Protein AF-A0A4R1HHN4-F1 (afdb_monomer)

Structure (mmCIF, N/CA/C/O backbone):
data_AF-A0A4R1HHN4-F1
#
_entry.id   AF-A0A4R1HHN4-F1
#
loop_
_atom_site.group_PDB
_atom_site.id
_atom_site.type_symbol
_atom_site.label_atom_id
_atom_site.label_alt_id
_atom_site.label_comp_id
_atom_site.label_asym_id
_atom_site.label_entity_id
_atom_site.label_seq_id
_atom_site.pdbx_PDB_ins_code
_atom_site.Cartn_x
_atom_site.Cartn_y
_atom_site.Cartn_z
_atom_site.occupancy
_atom_site.B_iso_or_equiv
_atom_site.auth_seq_id
_atom_site.auth_comp_id
_atom_site.auth_asym_id
_atom_site.auth_atom_id
_atom_site.pdbx_PDB_model_num
ATOM 1 N N . MET A 1 1 ? 20.325 -3.516 3.387 1.00 55.19 1 MET A N 1
ATOM 2 C CA . MET A 1 1 ? 19.584 -2.268 3.687 1.00 55.19 1 MET A CA 1
ATOM 3 C C . MET A 1 1 ? 19.123 -1.577 2.407 1.00 55.19 1 MET A C 1
ATOM 5 O O . MET A 1 1 ? 17.937 -1.675 2.139 1.00 55.19 1 MET A O 1
ATOM 9 N N . ASN A 1 2 ? 20.006 -0.998 1.577 1.00 77.81 2 ASN A N 1
ATOM 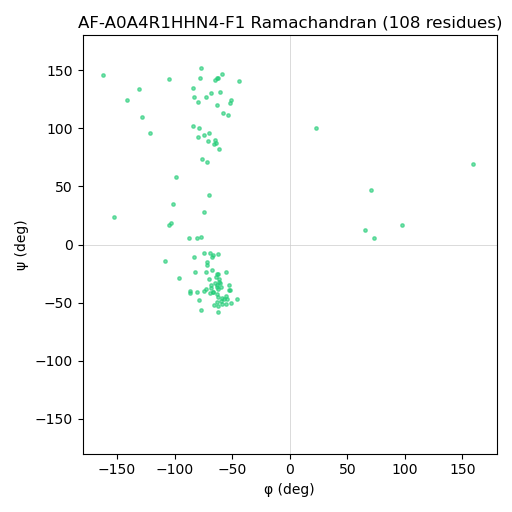10 C CA . ASN A 1 2 ? 19.626 -0.267 0.347 1.00 77.81 2 ASN A CA 1
ATOM 11 C C . ASN A 1 2 ? 18.578 -0.982 -0.550 1.00 77.81 2 ASN A C 1
ATOM 13 O O . ASN A 1 2 ? 17.570 -0.376 -0.889 1.00 77.81 2 ASN A O 1
ATOM 17 N N . GLY A 1 3 ? 18.730 -2.282 -0.842 1.00 87.81 3 GLY A N 1
ATOM 18 C CA . GLY A 1 3 ? 17.740 -3.021 -1.648 1.00 87.81 3 GLY A CA 1
ATOM 19 C C . GLY A 1 3 ? 16.326 -3.103 -1.045 1.00 87.81 3 GLY A C 1
ATOM 20 O O . GLY A 1 3 ? 15.351 -3.121 -1.787 1.00 87.81 3 GLY A O 1
ATOM 21 N N . CYS A 1 4 ? 16.195 -3.095 0.286 1.00 95.19 4 CYS A N 1
ATOM 22 C CA . CYS A 1 4 ? 14.892 -3.059 0.962 1.00 95.19 4 CYS A CA 1
ATOM 23 C C . CYS A 1 4 ? 14.237 -1.681 0.838 1.00 95.19 4 CYS A C 1
ATOM 25 O O . CYS A 1 4 ? 13.031 -1.595 0.643 1.00 95.19 4 CYS A O 1
ATOM 27 N N . GLN A 1 5 ? 15.033 -0.611 0.926 1.00 94.69 5 GLN A N 1
ATOM 28 C CA . GLN A 1 5 ? 14.569 0.754 0.687 1.00 94.69 5 GLN A CA 1
ATOM 29 C C . GLN A 1 5 ? 14.078 0.904 -0.759 1.00 94.69 5 GLN A C 1
ATOM 31 O O . GLN A 1 5 ? 12.914 1.236 -0.956 1.00 94.69 5 GLN A O 1
ATOM 36 N N . ARG A 1 6 ? 14.899 0.525 -1.750 1.00 92.75 6 ARG A N 1
ATOM 37 C CA . ARG A 1 6 ? 14.524 0.607 -3.170 1.00 92.75 6 ARG A CA 1
ATOM 38 C C . ARG A 1 6 ? 13.277 -0.214 -3.513 1.00 92.75 6 ARG A C 1
ATOM 40 O O . ARG A 1 6 ? 12.449 0.229 -4.299 1.00 92.75 6 ARG A O 1
ATOM 47 N N . CYS A 1 7 ? 13.103 -1.385 -2.896 1.00 94.88 7 CYS A N 1
ATOM 48 C CA . CYS A 1 7 ? 11.875 -2.169 -3.046 1.00 94.88 7 CYS A CA 1
ATOM 49 C C . CYS A 1 7 ? 10.638 -1.438 -2.493 1.00 94.88 7 CYS A C 1
ATOM 51 O O . CYS A 1 7 ? 9.562 -1.565 -3.066 1.00 94.88 7 CYS A O 1
ATOM 53 N N . ARG A 1 8 ? 10.763 -0.689 -1.389 1.00 95.31 8 ARG A N 1
ATOM 54 C CA . ARG A 1 8 ? 9.650 0.078 -0.801 1.00 95.31 8 ARG A CA 1
ATOM 55 C C . ARG A 1 8 ? 9.317 1.324 -1.619 1.00 95.31 8 ARG A C 1
ATOM 57 O O . ARG A 1 8 ? 8.142 1.598 -1.824 1.00 95.31 8 ARG A O 1
ATOM 64 N N . GLU A 1 9 ? 10.337 2.018 -2.118 1.00 94.31 9 GLU A N 1
ATOM 65 C CA . GLU A 1 9 ? 10.203 3.167 -3.025 1.00 94.31 9 GLU A CA 1
ATOM 66 C C . GLU A 1 9 ? 9.454 2.759 -4.307 1.00 94.31 9 GLU A C 1
ATOM 68 O O . GLU A 1 9 ? 8.416 3.336 -4.623 1.00 94.31 9 GLU A O 1
ATOM 73 N N . ALA A 1 10 ? 9.892 1.683 -4.971 1.00 94.88 10 ALA A N 1
ATOM 74 C CA . ALA A 1 10 ? 9.232 1.151 -6.166 1.00 94.88 10 ALA A CA 1
ATOM 75 C C . ALA A 1 10 ? 7.809 0.610 -5.907 1.00 94.88 10 ALA A C 1
ATOM 77 O O . ALA A 1 10 ? 6.941 0.720 -6.771 1.00 94.88 10 ALA A O 1
ATOM 78 N N . VAL A 1 11 ? 7.540 0.049 -4.720 1.00 95.19 11 VAL A N 1
ATOM 79 C CA . VAL A 1 11 ? 6.179 -0.357 -4.324 1.00 95.19 11 VAL A CA 1
ATOM 80 C C . VAL A 1 11 ? 5.262 0.852 -4.109 1.00 95.19 11 VAL A C 1
ATOM 82 O O . VAL A 1 11 ? 4.089 0.744 -4.448 1.00 95.19 11 VAL A O 1
ATOM 85 N N . SER A 1 12 ? 5.764 1.989 -3.604 1.00 94.69 12 SER A N 1
ATOM 86 C CA . SER A 1 12 ? 4.969 3.229 -3.530 1.00 94.69 12 SER A CA 1
ATOM 87 C C . SER A 1 12 ? 4.651 3.750 -4.927 1.00 94.69 12 SER A C 1
ATOM 89 O O . SER A 1 12 ? 3.481 3.877 -5.265 1.00 94.69 12 SER A O 1
ATOM 91 N N . ALA A 1 13 ? 5.668 3.914 -5.783 1.00 94.19 13 ALA A N 1
ATOM 92 C CA . ALA A 1 13 ? 5.482 4.387 -7.157 1.00 94.19 13 ALA A CA 1
ATOM 93 C C . ALA A 1 13 ? 4.432 3.558 -7.929 1.00 94.19 13 ALA A C 1
ATOM 95 O O . ALA A 1 13 ? 3.597 4.118 -8.632 1.00 94.19 13 ALA A O 1
ATOM 96 N N . GLY A 1 14 ? 4.395 2.232 -7.740 1.00 93.38 14 GLY A N 1
ATOM 97 C CA . GLY A 1 14 ? 3.371 1.355 -8.330 1.00 93.38 14 GLY A CA 1
ATOM 98 C C . GLY A 1 14 ? 1.956 1.462 -7.739 1.00 93.38 14 GLY A C 1
ATOM 99 O O . GLY A 1 14 ? 1.011 0.974 -8.357 1.00 93.38 14 GLY A O 1
ATOM 100 N N . LEU A 1 15 ? 1.779 2.086 -6.572 1.00 93.50 15 LEU A N 1
ATOM 101 C CA . LEU A 1 15 ? 0.468 2.477 -6.037 1.00 93.50 15 LEU A CA 1
ATOM 102 C C . LEU A 1 15 ? 0.056 3.858 -6.557 1.00 93.50 15 LEU A C 1
ATOM 104 O O . LEU A 1 15 ? -1.105 4.048 -6.928 1.00 93.50 15 LEU A O 1
ATOM 108 N N . ASP A 1 16 ? 1.007 4.786 -6.629 1.00 91.38 16 ASP A N 1
ATOM 109 C CA . ASP A 1 16 ? 0.808 6.157 -7.101 1.00 91.38 16 ASP A CA 1
ATOM 110 C C . ASP A 1 16 ? 0.602 6.232 -8.636 1.00 91.38 16 ASP A C 1
ATOM 112 O O . ASP A 1 16 ? -0.073 7.132 -9.133 1.00 91.38 16 ASP A O 1
ATOM 116 N N . GLY A 1 17 ? 1.081 5.227 -9.383 1.00 91.94 17 GLY A N 1
ATOM 117 C CA . GLY A 1 17 ? 0.961 5.114 -10.847 1.00 91.94 17 GLY A CA 1
ATOM 118 C C . GLY A 1 17 ? 2.197 5.588 -11.622 1.00 91.94 17 GLY A C 1
ATOM 119 O O . GLY A 1 17 ? 2.114 5.834 -12.824 1.00 91.94 17 GLY A O 1
ATOM 120 N N . GLU A 1 18 ? 3.334 5.716 -10.939 1.00 93.00 18 GLU A N 1
ATOM 121 C CA . GLU A 1 18 ? 4.601 6.273 -11.427 1.00 93.00 18 GLU A CA 1
ATOM 122 C C . GLU A 1 18 ? 5.653 5.188 -11.763 1.00 93.00 18 GLU A C 1
ATOM 124 O O . GLU A 1 18 ? 6.851 5.469 -11.801 1.00 93.00 18 GLU A O 1
ATOM 129 N N . ASP A 1 19 ? 5.255 3.924 -11.956 1.00 87.62 19 ASP A N 1
ATOM 130 C CA . ASP A 1 19 ? 6.200 2.802 -12.000 1.00 87.62 19 ASP A CA 1
ATOM 131 C C . ASP A 1 19 ? 6.888 2.565 -13.359 1.00 87.62 19 ASP A C 1
ATOM 133 O O . ASP A 1 19 ? 6.252 2.355 -14.394 1.00 87.62 19 ASP A O 1
ATOM 137 N N . GLU A 1 20 ? 8.226 2.499 -13.354 1.00 84.06 20 GLU A N 1
ATOM 138 C CA . GLU A 1 20 ? 8.984 2.067 -14.530 1.00 84.06 20 GLU A CA 1
ATOM 139 C C . GLU A 1 20 ? 8.952 0.532 -14.703 1.00 84.06 20 GLU A C 1
ATOM 141 O O . GLU A 1 20 ? 9.138 -0.216 -13.734 1.00 84.06 20 GLU A O 1
ATOM 146 N N . PRO A 1 21 ? 8.890 0.010 -15.949 1.00 79.25 21 PRO A N 1
ATOM 147 C CA . PRO A 1 21 ? 8.982 -1.430 -16.223 1.00 79.25 21 PRO A CA 1
ATOM 148 C C . PRO A 1 21 ? 10.245 -2.109 -15.666 1.00 79.25 21 PRO A C 1
ATOM 150 O O . PRO A 1 21 ? 10.253 -3.321 -15.445 1.00 79.25 21 PRO A O 1
ATOM 153 N N . ARG A 1 22 ? 11.319 -1.339 -15.437 1.00 77.81 22 ARG A N 1
ATOM 154 C CA . ARG A 1 22 ? 12.569 -1.807 -14.823 1.00 77.81 22 ARG A CA 1
ATOM 155 C C . ARG A 1 22 ? 12.398 -2.163 -13.347 1.00 77.81 22 ARG A C 1
ATOM 157 O O . ARG A 1 22 ? 13.025 -3.122 -12.897 1.00 77.81 22 ARG A O 1
ATOM 164 N N . ASP A 1 23 ? 11.596 -1.411 -12.598 1.00 83.00 23 ASP A N 1
ATOM 165 C CA . ASP A 1 23 ? 11.515 -1.570 -11.147 1.00 83.00 23 ASP A CA 1
ATOM 166 C C . ASP A 1 23 ? 10.580 -2.715 -10.730 1.00 83.00 23 ASP A C 1
ATOM 168 O O . ASP A 1 23 ? 10.841 -3.339 -9.703 1.00 83.00 23 ASP A O 1
ATOM 172 N N . ARG A 1 24 ? 9.603 -3.113 -11.564 1.00 80.06 24 ARG A N 1
ATOM 173 C CA . ARG A 1 24 ? 8.794 -4.340 -11.361 1.00 80.06 24 ARG A CA 1
ATOM 174 C C . ARG A 1 24 ? 9.675 -5.571 -11.111 1.00 80.06 24 ARG A C 1
ATOM 176 O O . ARG A 1 24 ? 9.552 -6.233 -10.085 1.00 80.06 24 ARG A O 1
ATOM 183 N N . LEU A 1 25 ? 10.664 -5.792 -11.982 1.00 81.50 25 LEU A N 1
ATOM 184 C CA . LEU A 1 25 ? 11.631 -6.895 -11.865 1.00 81.50 25 LEU A CA 1
ATOM 185 C C . LEU A 1 25 ? 12.508 -6.811 -10.602 1.00 81.50 25 LEU A C 1
ATOM 187 O O . LEU A 1 25 ? 13.014 -7.833 -10.140 1.00 81.50 25 LEU A O 1
ATOM 191 N N . ILE A 1 26 ? 12.712 -5.611 -10.049 1.00 81.94 26 ILE A N 1
ATOM 192 C CA . ILE A 1 26 ? 13.460 -5.400 -8.801 1.00 81.94 26 ILE A CA 1
ATOM 193 C C . ILE A 1 26 ? 12.565 -5.698 -7.594 1.00 81.94 26 ILE A C 1
ATOM 195 O O . ILE A 1 26 ? 13.023 -6.335 -6.644 1.00 81.94 26 ILE A O 1
ATOM 199 N N . VAL A 1 27 ? 11.298 -5.277 -7.646 1.00 90.88 27 VAL A N 1
ATOM 200 C CA . VAL A 1 27 ? 10.284 -5.548 -6.622 1.00 90.88 27 VAL A CA 1
ATOM 201 C C . VAL A 1 27 ? 10.033 -7.048 -6.510 1.00 90.88 27 VAL A C 1
ATOM 203 O O . VAL A 1 27 ? 10.283 -7.598 -5.441 1.00 90.88 27 VAL A O 1
ATOM 206 N N . ASP A 1 28 ? 9.639 -7.731 -7.586 1.00 91.19 28 ASP A N 1
ATOM 207 C CA . ASP A 1 28 ? 9.285 -9.161 -7.558 1.00 91.19 28 ASP A CA 1
ATOM 208 C C . ASP A 1 28 ? 10.430 -10.012 -6.979 1.00 91.19 28 ASP A C 1
ATOM 210 O O . ASP A 1 28 ? 10.276 -10.723 -5.983 1.00 91.19 28 ASP A O 1
ATOM 214 N N . ASN A 1 29 ? 11.638 -9.823 -7.521 1.00 90.69 29 ASN A N 1
ATOM 215 C CA . ASN A 1 29 ? 12.855 -10.526 -7.112 1.00 90.69 29 ASN A CA 1
ATOM 216 C C . ASN A 1 29 ? 13.258 -10.255 -5.644 1.00 90.69 29 ASN A C 1
ATOM 218 O O . ASN A 1 29 ? 13.939 -11.075 -5.018 1.00 90.69 29 ASN A O 1
ATOM 222 N N . HIS A 1 30 ? 12.858 -9.113 -5.078 1.00 95.44 30 HIS A N 1
ATOM 223 C CA . HIS A 1 30 ? 13.069 -8.795 -3.668 1.00 95.44 30 HIS A CA 1
ATOM 224 C C . HIS A 1 30 ? 11.947 -9.347 -2.776 1.00 95.44 30 HIS A C 1
ATOM 226 O O . HIS A 1 30 ? 12.232 -9.897 -1.707 1.00 95.44 30 HIS A O 1
ATOM 232 N N . LEU A 1 31 ? 10.689 -9.247 -3.214 1.00 96.00 31 LEU A N 1
ATOM 233 C CA . LEU A 1 31 ? 9.518 -9.750 -2.497 1.00 96.00 31 LEU A CA 1
ATOM 234 C C . LEU A 1 31 ? 9.556 -11.272 -2.333 1.00 96.00 31 LEU A C 1
ATOM 236 O O . LEU A 1 31 ? 9.209 -11.747 -1.255 1.00 96.00 31 LEU A O 1
ATOM 240 N N . ASP A 1 32 ? 10.082 -12.032 -3.298 1.00 96.00 32 ASP A N 1
ATOM 241 C CA . ASP A 1 32 ? 10.336 -13.478 -3.155 1.00 96.00 32 ASP A CA 1
ATOM 242 C C . ASP A 1 32 ? 11.154 -13.816 -1.895 1.00 96.00 32 ASP A C 1
ATOM 244 O O . ASP A 1 32 ? 10.897 -14.802 -1.197 1.00 96.00 32 ASP A O 1
ATOM 248 N N . ARG A 1 33 ? 12.147 -12.979 -1.567 1.00 94.88 33 ARG A N 1
ATOM 249 C CA . ARG A 1 33 ? 13.188 -13.294 -0.572 1.00 94.88 33 ARG A CA 1
ATOM 250 C C . ARG A 1 33 ? 13.071 -12.511 0.735 1.00 94.88 33 ARG A C 1
ATOM 252 O O . ARG A 1 33 ? 13.707 -12.889 1.715 1.00 94.88 33 ARG A O 1
ATOM 259 N N . CYS A 1 34 ? 12.274 -11.443 0.782 1.00 97.56 34 CYS A N 1
ATOM 260 C CA . CYS A 1 34 ? 12.222 -10.524 1.919 1.00 97.56 34 CYS A CA 1
ATOM 261 C C . CYS A 1 34 ? 10.816 -10.430 2.540 1.00 97.56 34 CYS A C 1
ATOM 263 O O . CYS A 1 34 ? 9.981 -9.637 2.102 1.00 97.56 34 CYS A O 1
ATOM 265 N N . ALA A 1 35 ? 10.563 -11.201 3.607 1.00 97.56 35 ALA A N 1
ATOM 266 C CA . ALA A 1 35 ? 9.280 -11.174 4.323 1.00 97.56 35 ALA A CA 1
ATOM 267 C C . ALA A 1 35 ? 8.874 -9.763 4.829 1.00 97.56 35 ALA A C 1
ATOM 269 O O . ALA A 1 35 ? 7.765 -9.347 4.497 1.00 97.56 35 ALA A O 1
ATOM 270 N N . PRO A 1 36 ? 9.763 -8.944 5.441 1.00 97.31 36 PRO A N 1
ATOM 271 C CA . PRO A 1 36 ? 9.422 -7.575 5.863 1.00 97.31 36 PRO A CA 1
ATOM 272 C C . PRO A 1 36 ? 9.141 -6.578 4.723 1.00 97.31 36 PRO A C 1
ATOM 274 O O . PRO A 1 36 ? 8.729 -5.441 4.976 1.00 97.31 36 PRO A O 1
ATOM 277 N N . CYS A 1 37 ? 9.407 -6.955 3.467 1.00 97.19 37 CYS A N 1
ATOM 278 C CA . CYS A 1 37 ? 8.983 -6.193 2.291 1.00 97.19 37 CYS A CA 1
ATOM 279 C C . CYS A 1 37 ? 7.672 -6.734 1.703 1.00 97.19 37 CYS A C 1
ATOM 281 O O . CYS A 1 37 ? 6.889 -5.936 1.199 1.00 97.19 37 CYS A O 1
ATOM 283 N N . ARG A 1 38 ? 7.374 -8.038 1.841 1.00 97.69 38 ARG A N 1
ATOM 284 C CA . ARG A 1 38 ? 6.035 -8.587 1.554 1.00 97.69 38 ARG A CA 1
ATOM 285 C C . ARG A 1 38 ? 4.983 -8.008 2.494 1.00 97.69 38 ARG A C 1
ATOM 287 O O . ARG A 1 38 ? 3.983 -7.492 2.020 1.00 97.69 38 ARG A O 1
ATOM 294 N N . GLU A 1 39 ? 5.251 -8.018 3.798 1.00 98.25 39 GLU A N 1
ATOM 295 C CA . GLU A 1 39 ? 4.383 -7.426 4.829 1.00 98.25 39 GLU A CA 1
ATOM 296 C C . GLU A 1 39 ? 4.081 -5.949 4.528 1.00 98.25 39 GLU A C 1
ATOM 298 O O . GLU A 1 39 ? 2.921 -5.542 4.501 1.00 98.25 39 GLU A O 1
ATOM 303 N N . PHE A 1 40 ? 5.118 -5.169 4.196 1.00 97.44 40 PHE A N 1
ATOM 304 C CA . PHE A 1 40 ? 4.974 -3.783 3.744 1.00 97.44 40 PHE A CA 1
ATOM 305 C C . PHE A 1 40 ? 4.117 -3.665 2.474 1.00 97.44 40 PHE A C 1
ATOM 307 O O . PHE A 1 40 ? 3.203 -2.849 2.432 1.00 97.44 40 PHE A O 1
ATOM 314 N N . ALA A 1 41 ? 4.384 -4.476 1.446 1.00 97.25 41 ALA A N 1
ATOM 315 C CA . ALA A 1 41 ? 3.681 -4.402 0.166 1.00 97.25 41 ALA A CA 1
ATOM 316 C C . ALA A 1 41 ? 2.226 -4.909 0.227 1.00 97.25 41 ALA A C 1
ATOM 318 O O . ALA A 1 41 ? 1.441 -4.598 -0.668 1.00 97.25 41 ALA A O 1
ATOM 319 N N . THR A 1 42 ? 1.855 -5.676 1.254 1.00 98.06 42 THR A N 1
ATOM 320 C CA . THR A 1 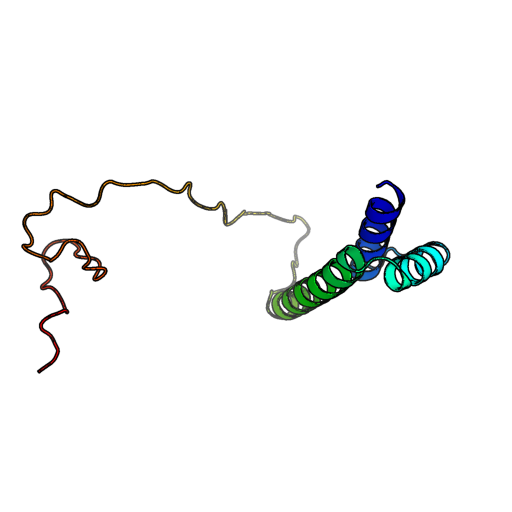42 ? 0.454 -5.979 1.579 1.00 98.06 42 THR A CA 1
ATOM 321 C C . THR A 1 42 ? -0.193 -4.782 2.274 1.00 98.06 42 THR A C 1
ATOM 323 O O . THR A 1 42 ? -1.146 -4.220 1.740 1.00 98.06 42 THR A O 1
ATOM 326 N N . ALA A 1 43 ? 0.377 -4.312 3.389 1.00 97.88 43 ALA A N 1
ATOM 327 C CA . ALA A 1 43 ? -0.188 -3.211 4.175 1.00 97.88 43 ALA A CA 1
ATOM 328 C C . ALA A 1 43 ? -0.314 -1.891 3.383 1.00 97.88 43 ALA A C 1
ATOM 330 O O . ALA A 1 43 ? -1.258 -1.131 3.586 1.00 97.88 43 ALA A O 1
ATOM 331 N N . ALA A 1 44 ? 0.610 -1.624 2.452 1.00 97.00 44 ALA A N 1
ATOM 332 C CA . ALA A 1 44 ? 0.544 -0.460 1.570 1.00 97.00 44 ALA A CA 1
ATOM 333 C C . ALA A 1 44 ? -0.637 -0.541 0.583 1.00 97.00 44 ALA A C 1
ATOM 335 O O . ALA A 1 44 ? -1.341 0.447 0.404 1.00 97.00 44 ALA A O 1
ATOM 336 N N . ARG A 1 45 ? -0.909 -1.724 0.006 1.00 96.31 45 ARG A N 1
ATOM 337 C CA . ARG A 1 45 ? -2.073 -1.956 -0.875 1.00 96.31 45 ARG A CA 1
ATOM 338 C C . ARG A 1 45 ? -3.396 -1.849 -0.117 1.00 96.31 45 ARG A C 1
ATOM 340 O O . ARG A 1 45 ? -4.338 -1.257 -0.628 1.00 96.31 45 ARG A O 1
ATOM 347 N N . GLU A 1 46 ? -3.459 -2.388 1.100 1.00 96.50 46 GLU A N 1
ATOM 348 C CA . GLU A 1 46 ? -4.639 -2.280 1.970 1.00 96.50 46 GLU A CA 1
ATOM 349 C C . GLU A 1 46 ? -4.943 -0.817 2.334 1.00 96.50 46 GLU A C 1
ATOM 351 O O . GLU A 1 46 ? -6.091 -0.374 2.252 1.00 96.50 46 GLU A O 1
ATOM 356 N N . LEU A 1 47 ? -3.913 -0.044 2.702 1.00 95.06 47 LEU A N 1
ATOM 357 C CA . LEU A 1 47 ? -4.046 1.381 3.012 1.00 95.06 47 LEU A CA 1
ATOM 358 C C . LEU A 1 47 ? -4.497 2.196 1.795 1.00 95.06 47 LEU A C 1
ATOM 360 O O . LEU A 1 47 ? -5.358 3.071 1.931 1.00 95.06 47 LEU A O 1
ATOM 364 N N . ASP A 1 48 ? -3.934 1.917 0.624 1.00 93.25 48 ASP A N 1
ATOM 365 C CA . ASP A 1 48 ? -4.277 2.632 -0.601 1.00 93.25 48 ASP A CA 1
ATOM 366 C C . ASP A 1 48 ? -5.697 2.316 -1.077 1.00 93.25 48 ASP A C 1
ATOM 368 O O . ASP A 1 48 ? -6.456 3.233 -1.394 1.00 93.25 48 ASP A O 1
ATOM 372 N N . GLU A 1 49 ? -6.131 1.053 -1.015 1.00 90.75 49 GLU A N 1
ATOM 3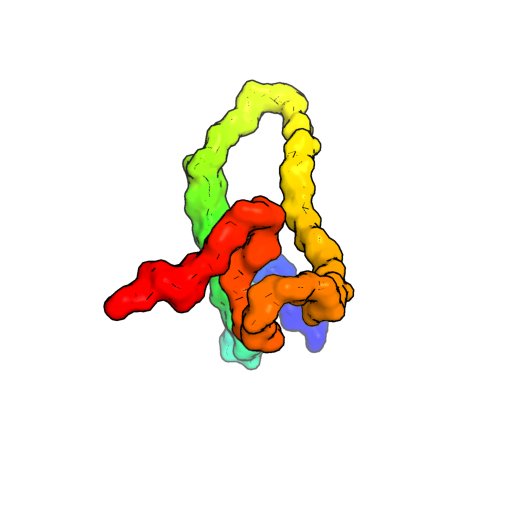73 C CA . GLU A 1 49 ? -7.513 0.679 -1.322 1.00 90.75 49 GLU A CA 1
ATOM 374 C C . GLU A 1 49 ? -8.504 1.405 -0.393 1.00 90.75 49 GLU A C 1
ATOM 376 O O . GLU A 1 49 ? -9.483 2.000 -0.857 1.00 90.75 49 GLU A O 1
ATOM 381 N N . LEU A 1 50 ? -8.231 1.427 0.917 1.00 89.31 50 LEU A N 1
ATOM 382 C CA . LEU A 1 50 ? -9.032 2.163 1.902 1.00 89.31 50 LEU A CA 1
ATOM 383 C C . LEU A 1 50 ? -9.047 3.679 1.642 1.00 89.31 50 LEU A C 1
ATOM 385 O O . LEU A 1 50 ? -10.051 4.341 1.922 1.00 89.31 50 LEU A O 1
ATOM 389 N N . THR A 1 51 ? -7.959 4.230 1.105 1.00 86.88 51 THR A N 1
ATOM 390 C CA . THR A 1 51 ? -7.819 5.662 0.813 1.00 86.88 51 THR A CA 1
ATOM 391 C C . THR A 1 51 ? -8.537 6.038 -0.483 1.00 86.88 51 THR A C 1
ATOM 393 O O . THR A 1 51 ? -9.351 6.963 -0.474 1.00 86.88 51 THR A O 1
ATOM 396 N N . ARG A 1 52 ? -8.346 5.279 -1.571 1.00 83.50 52 ARG A N 1
ATOM 397 C CA . ARG A 1 52 ? -9.048 5.483 -2.850 1.00 83.50 52 ARG A CA 1
ATOM 398 C C . ARG A 1 52 ? -10.561 5.291 -2.715 1.00 83.50 52 ARG A C 1
ATOM 400 O O . ARG A 1 52 ? -11.312 6.082 -3.279 1.00 83.50 52 ARG A O 1
ATOM 407 N N . ARG A 1 53 ? -11.021 4.316 -1.915 1.00 75.25 53 ARG A N 1
ATOM 408 C CA . ARG A 1 53 ? -12.454 4.140 -1.598 1.00 75.25 53 ARG A CA 1
ATOM 409 C C . ARG A 1 53 ? -13.059 5.406 -0.978 1.00 75.25 53 ARG A C 1
ATOM 411 O O . ARG A 1 53 ? -14.090 5.860 -1.453 1.00 75.25 53 ARG A O 1
ATOM 418 N N . ARG A 1 54 ? -12.391 6.013 0.014 1.00 65.75 54 ARG A N 1
ATOM 419 C CA . ARG A 1 54 ? -12.836 7.268 0.660 1.00 65.75 54 ARG A CA 1
ATOM 420 C C . ARG A 1 54 ? -12.713 8.499 -0.237 1.00 65.75 54 ARG A C 1
ATOM 422 O O . ARG A 1 54 ? -13.484 9.439 -0.081 1.00 65.75 54 ARG A O 1
ATOM 429 N N . ALA A 1 55 ? -11.756 8.518 -1.164 1.00 63.34 55 ALA A N 1
ATOM 430 C CA . ALA A 1 55 ? -11.616 9.615 -2.121 1.00 63.34 55 ALA A CA 1
ATOM 431 C C . ALA A 1 55 ? -12.827 9.718 -3.069 1.00 63.34 55 ALA A C 1
ATOM 433 O O . ALA A 1 55 ? -13.161 10.818 -3.498 1.00 63.34 55 ALA A O 1
ATOM 434 N N . GLY A 1 56 ? -13.521 8.604 -3.341 1.00 61.78 56 GLY A N 1
ATOM 435 C CA . GLY A 1 56 ? -14.769 8.592 -4.113 1.00 61.78 56 GLY A CA 1
ATOM 436 C C . GLY A 1 56 ? -15.961 9.269 -3.420 1.00 61.78 56 GLY A C 1
ATOM 437 O O . GLY A 1 56 ? -16.877 9.712 -4.108 1.00 61.78 56 GLY A O 1
ATOM 438 N N . ASP A 1 57 ? -15.936 9.396 -2.088 1.00 62.47 57 ASP A N 1
ATOM 439 C CA . ASP A 1 57 ? -16.963 10.106 -1.309 1.00 62.47 57 ASP A CA 1
ATOM 440 C C . ASP A 1 57 ? -16.724 11.633 -1.263 1.00 62.47 57 ASP A C 1
ATOM 442 O O . ASP A 1 57 ? -17.578 12.391 -0.795 1.00 62.47 57 ASP A O 1
ATOM 446 N N . ALA A 1 58 ? -15.554 12.107 -1.710 1.00 64.31 58 ALA A N 1
ATOM 447 C CA . ALA A 1 58 ? -15.196 13.520 -1.676 1.00 64.31 58 ALA A CA 1
ATOM 448 C C . ALA A 1 58 ? -15.755 14.272 -2.902 1.00 64.31 58 ALA A C 1
ATOM 450 O O . ALA A 1 58 ? -15.601 13.806 -4.033 1.00 64.31 58 ALA A O 1
ATOM 451 N N . PRO A 1 59 ? -16.359 15.466 -2.729 1.00 63.50 59 PRO A N 1
ATOM 452 C CA . PRO A 1 59 ? -16.767 16.284 -3.864 1.00 63.50 59 PRO A CA 1
ATOM 453 C C . PRO A 1 59 ? -15.532 16.749 -4.662 1.00 63.50 59 PRO A C 1
ATOM 455 O O . PRO A 1 59 ? -14.512 17.098 -4.057 1.00 63.50 59 PRO A O 1
ATOM 458 N N . PRO A 1 60 ? -15.600 16.795 -6.006 1.00 66.06 60 PRO A N 1
ATOM 459 C CA . PRO A 1 60 ? -14.480 17.238 -6.830 1.00 66.06 60 PRO A CA 1
ATOM 460 C C . PRO A 1 60 ? -14.121 18.704 -6.549 1.00 66.06 60 PRO A C 1
ATOM 462 O O . PRO A 1 60 ? -14.993 19.549 -6.347 1.00 66.06 60 PRO A O 1
ATOM 465 N N . VAL A 1 61 ? -12.824 19.024 -6.576 1.00 68.56 61 VAL A N 1
ATOM 466 C CA . VAL A 1 61 ? -12.326 20.392 -6.360 1.00 68.56 61 VAL A CA 1
ATOM 467 C C . VAL A 1 61 ? -12.492 21.207 -7.6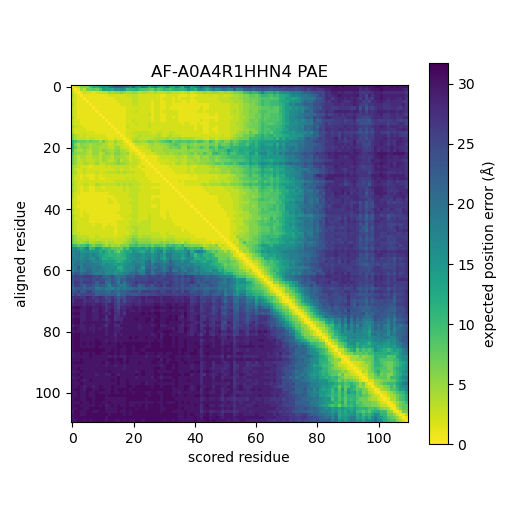47 1.00 68.56 61 VAL A C 1
ATOM 469 O O . VAL A 1 61 ? -11.635 21.187 -8.526 1.00 68.56 61 VAL A O 1
ATOM 472 N N . THR A 1 62 ? -13.614 21.915 -7.776 1.00 63.62 62 THR A N 1
ATOM 473 C CA . THR A 1 62 ? -13.994 22.660 -8.991 1.00 63.62 62 THR A CA 1
ATOM 474 C C . THR A 1 62 ? -13.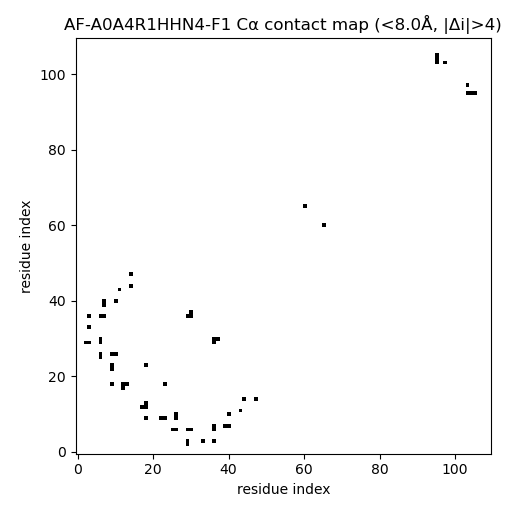672 24.159 -8.903 1.00 63.62 62 THR A C 1
ATOM 476 O O . THR A 1 62 ? -14.572 24.995 -9.003 1.00 63.62 62 THR A O 1
ATOM 479 N N . GLY A 1 63 ? -12.406 24.526 -8.684 1.00 62.28 63 GLY A N 1
ATOM 480 C CA . GLY A 1 63 ? -11.992 25.934 -8.661 1.00 62.28 63 GLY A CA 1
ATOM 481 C C . GLY A 1 63 ? -10.486 26.140 -8.818 1.00 62.28 63 GLY A C 1
ATOM 482 O O . GLY A 1 63 ? -9.695 25.353 -8.304 1.00 62.28 63 GLY A O 1
ATOM 483 N N . ASP A 1 64 ? -10.101 27.236 -9.480 1.00 62.38 64 ASP A N 1
ATOM 484 C CA . ASP A 1 64 ? -8.720 27.554 -9.903 1.00 62.38 64 ASP A CA 1
ATOM 485 C C . ASP A 1 64 ? -7.704 27.721 -8.758 1.00 62.38 64 ASP A C 1
ATOM 487 O O . ASP A 1 64 ? -6.503 27.876 -8.990 1.00 62.38 64 ASP A O 1
ATOM 491 N N . HIS A 1 65 ? -8.164 27.729 -7.507 1.00 59.22 65 HIS A N 1
ATOM 492 C CA . HIS A 1 65 ? -7.326 27.845 -6.321 1.00 59.22 65 HIS A CA 1
ATOM 493 C C . HIS A 1 65 ? -7.669 26.720 -5.345 1.00 59.22 65 HIS A C 1
ATOM 495 O O . HIS A 1 65 ? -8.717 26.751 -4.695 1.00 59.22 65 HIS A O 1
ATOM 501 N N . LEU A 1 66 ? -6.752 25.759 -5.190 1.00 61.72 66 LEU A N 1
ATOM 502 C CA . LEU A 1 66 ? -6.807 24.760 -4.124 1.00 61.72 66 LEU A CA 1
ATOM 503 C C . LEU A 1 66 ? -6.622 25.458 -2.768 1.00 61.72 66 LEU A C 1
ATOM 505 O O . LEU A 1 66 ? -5.515 25.571 -2.238 1.00 61.72 66 LEU A O 1
ATOM 509 N N . ARG A 1 67 ? -7.725 25.944 -2.198 1.00 60.62 67 ARG A N 1
ATOM 510 C CA . ARG A 1 67 ? -7.769 26.412 -0.816 1.00 60.62 67 ARG A CA 1
ATOM 511 C C . ARG A 1 67 ? -7.640 25.210 0.109 1.00 60.62 67 ARG A C 1
ATOM 513 O O . ARG A 1 67 ? -8.627 24.552 0.428 1.00 60.62 67 ARG A O 1
ATOM 520 N N . ILE A 1 68 ? -6.420 24.934 0.561 1.00 58.78 68 ILE A N 1
ATOM 521 C CA . ILE A 1 68 ? -6.197 23.989 1.653 1.00 58.78 68 ILE A CA 1
ATOM 522 C C . ILE A 1 68 ? -6.585 24.683 2.969 1.00 58.78 68 ILE A C 1
ATOM 524 O O . ILE A 1 68 ? -5.732 25.087 3.757 1.00 58.78 68 ILE A O 1
ATOM 528 N N . ASP A 1 69 ? -7.888 24.845 3.201 1.00 57.59 69 ASP A N 1
ATOM 529 C CA . ASP A 1 69 ? -8.446 25.272 4.487 1.00 57.59 69 ASP A CA 1
ATOM 530 C C . ASP A 1 69 ? -8.310 24.094 5.483 1.00 57.59 69 ASP A C 1
ATOM 532 O O . ASP A 1 69 ? -9.280 23.408 5.795 1.00 57.59 69 ASP A O 1
ATOM 536 N N . VAL A 1 70 ? -7.066 23.800 5.905 1.00 51.94 70 VAL A N 1
ATOM 537 C CA . VAL A 1 70 ? -6.669 22.563 6.607 1.00 51.94 70 VAL A CA 1
ATOM 538 C C . VAL A 1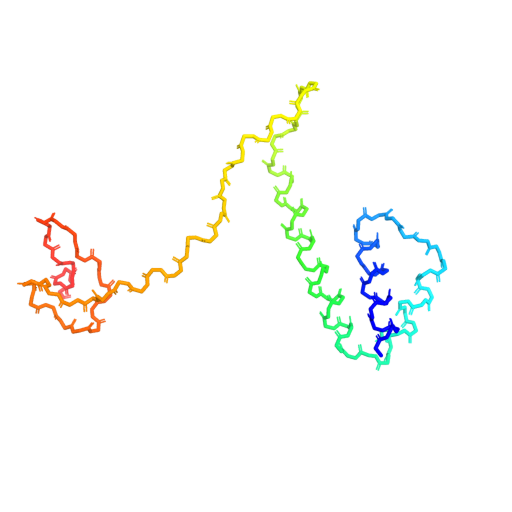 70 ? -7.543 22.315 7.850 1.00 51.94 70 VAL A C 1
ATOM 540 O O . VAL A 1 70 ? -7.364 22.999 8.865 1.00 51.94 70 VAL A O 1
ATOM 543 N N . PRO A 1 71 ? -8.408 21.281 7.868 1.00 50.31 71 PRO A N 1
ATOM 544 C CA . PRO A 1 71 ? -8.968 20.787 9.112 1.00 50.31 71 PRO A CA 1
ATOM 545 C C . PRO A 1 71 ? -7.847 20.005 9.796 1.00 50.31 71 PRO A C 1
ATOM 547 O O . PRO A 1 71 ? -7.586 18.851 9.465 1.00 50.31 71 PRO A O 1
ATOM 550 N N . VAL A 1 72 ? -7.103 20.668 10.687 1.00 44.78 72 VAL A N 1
ATOM 551 C CA . VAL A 1 72 ? -5.876 20.117 11.278 1.00 44.78 72 VAL A CA 1
ATOM 552 C C . VAL A 1 72 ? -6.198 18.892 12.143 1.00 44.78 72 VAL A C 1
ATOM 554 O O . VAL A 1 72 ? -6.376 18.980 13.358 1.00 44.78 72 VAL A O 1
ATOM 557 N N . CYS A 1 73 ? -6.171 17.717 11.512 1.00 47.28 73 CYS A N 1
ATOM 558 C CA . CYS A 1 73 ? -6.058 16.400 12.135 1.00 47.28 73 CYS A CA 1
ATOM 559 C C . CYS A 1 73 ? -4.655 16.186 12.728 1.00 47.28 73 CYS A C 1
ATOM 561 O O . CYS A 1 73 ? -4.074 15.108 12.617 1.00 47.28 73 CYS A O 1
ATOM 563 N N . ALA A 1 74 ? -4.101 17.208 13.390 1.00 46.34 74 ALA A N 1
ATOM 564 C CA . ALA A 1 74 ? -2.992 16.980 14.293 1.00 46.34 74 ALA A CA 1
ATOM 565 C C . ALA A 1 74 ? -3.488 16.035 15.395 1.00 46.34 74 ALA A C 1
ATOM 567 O O . ALA A 1 74 ? -4.528 16.318 16.007 1.00 46.34 74 ALA A O 1
ATOM 568 N N . PRO A 1 75 ? -2.753 14.958 15.718 1.00 42.62 75 PRO A N 1
ATOM 569 C CA . PRO A 1 75 ? -2.962 14.303 16.992 1.00 42.62 75 PRO A CA 1
ATOM 570 C C . PRO A 1 75 ? -2.731 15.367 18.066 1.00 42.62 75 PRO A C 1
ATOM 572 O O . PRO A 1 75 ? -1.615 15.872 18.231 1.00 42.62 75 PRO A O 1
ATOM 575 N N . ARG A 1 76 ? -3.794 15.748 18.790 1.00 45.53 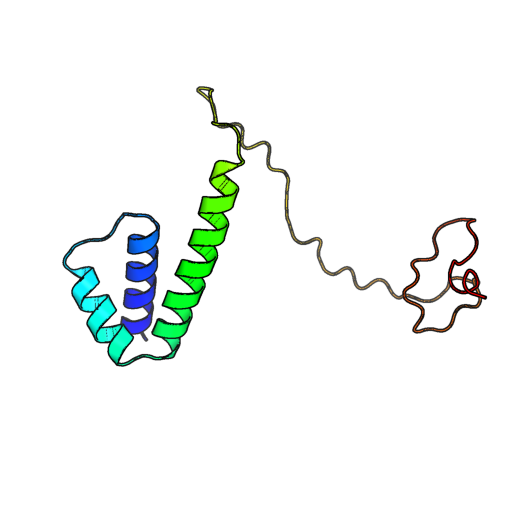76 ARG A N 1
ATOM 576 C CA . ARG A 1 76 ? -3.630 16.523 20.023 1.00 45.53 76 ARG A CA 1
ATOM 577 C C . ARG A 1 76 ? -2.611 15.758 20.857 1.00 45.53 76 ARG A C 1
ATOM 579 O O . ARG A 1 76 ? -2.806 14.564 21.089 1.00 45.53 76 ARG A O 1
ATOM 586 N N . ARG A 1 77 ? -1.527 16.434 21.261 1.00 49.38 77 ARG A N 1
ATOM 587 C CA . ARG A 1 77 ? -0.484 15.841 22.111 1.00 49.38 77 ARG A CA 1
ATOM 588 C C . ARG A 1 77 ? -1.164 15.050 23.235 1.00 49.38 77 ARG A C 1
ATOM 590 O O . ARG A 1 77 ? -2.160 15.557 23.759 1.00 49.38 77 ARG A O 1
ATOM 597 N N . PRO A 1 78 ? -0.661 13.866 23.631 1.00 51.44 78 PRO A N 1
ATOM 598 C CA . PRO A 1 78 ? -1.206 13.138 24.768 1.00 51.44 78 PRO A CA 1
ATOM 599 C C . PRO A 1 78 ? -0.986 13.960 26.043 1.00 51.44 78 PRO A C 1
ATOM 601 O O . PRO A 1 78 ? 0.019 13.841 26.740 1.00 51.44 78 PRO A O 1
ATOM 604 N N . HIS A 1 79 ? -1.937 14.850 26.325 1.00 50.69 79 HIS A N 1
ATOM 605 C CA . HIS A 1 79 ? -2.021 15.605 27.557 1.00 50.69 79 HIS A CA 1
ATO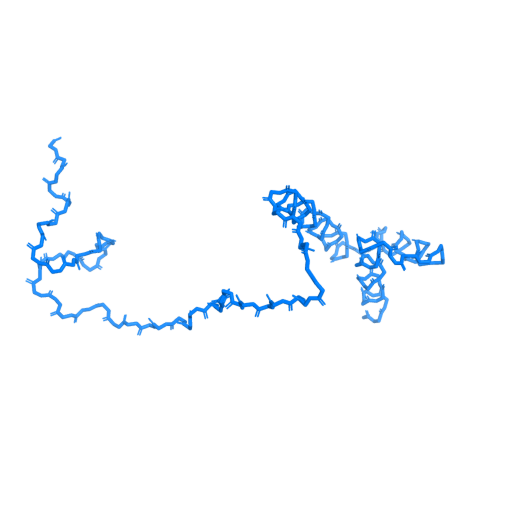M 606 C C . HIS A 1 79 ? -2.425 14.617 28.645 1.00 50.69 79 HIS A C 1
ATOM 608 O O . HIS A 1 79 ? -3.614 14.422 28.900 1.00 50.69 79 HIS A O 1
ATOM 614 N N . LEU A 1 80 ? -1.422 13.997 29.268 1.00 49.72 80 LEU A N 1
ATOM 615 C CA . LEU A 1 80 ? -1.563 13.229 30.499 1.00 49.72 80 LEU A CA 1
ATOM 616 C C . LEU A 1 80 ? -2.064 14.168 31.605 1.00 49.72 80 LEU A C 1
ATOM 618 O O . LEU A 1 80 ? -1.294 14.724 32.385 1.00 49.72 80 LEU A O 1
ATOM 622 N N . ARG A 1 81 ? -3.378 14.397 31.630 1.00 48.69 81 ARG A N 1
ATOM 623 C CA . ARG A 1 81 ? -4.055 15.040 32.750 1.00 48.69 81 ARG A CA 1
ATOM 624 C C . ARG A 1 81 ? -4.098 14.037 33.902 1.00 48.69 81 ARG A C 1
ATOM 626 O O . ARG A 1 81 ? -4.603 12.935 33.686 1.00 48.69 81 ARG A O 1
ATOM 633 N N . PRO A 1 82 ? -3.638 14.395 35.112 1.00 44.25 82 PRO A N 1
ATOM 634 C CA . PRO A 1 82 ? -3.895 13.570 36.280 1.00 44.25 82 PRO A CA 1
ATOM 635 C C . PRO A 1 82 ? -5.409 13.515 36.517 1.00 44.25 82 PRO A C 1
ATOM 637 O O . PRO A 1 82 ? -6.062 14.543 36.706 1.00 44.25 82 PRO A O 1
ATOM 640 N N . VAL A 1 83 ? -5.976 12.311 36.484 1.00 43.44 83 VAL A N 1
ATOM 641 C CA . VAL A 1 83 ? -7.364 12.066 36.885 1.00 43.44 83 VAL A CA 1
ATOM 642 C C . VAL A 1 83 ? -7.364 11.885 38.400 1.00 43.44 83 VAL A C 1
ATOM 644 O O . VAL A 1 83 ? -6.969 10.829 38.880 1.00 43.44 83 VAL A O 1
ATOM 647 N N . GLY A 1 84 ? -7.763 12.909 39.164 1.00 44.66 84 GLY A N 1
ATOM 648 C CA . GLY A 1 84 ? -7.872 12.747 40.619 1.00 44.66 84 GLY A CA 1
ATOM 649 C C . GLY A 1 84 ? -7.840 14.005 41.486 1.00 44.66 84 GLY A C 1
ATOM 650 O O . GLY A 1 84 ? -6.913 14.169 42.269 1.00 44.66 84 GLY A O 1
ATOM 651 N N . ASN A 1 85 ? -8.885 14.838 41.436 1.00 47.28 85 ASN A N 1
ATOM 652 C CA . ASN A 1 85 ? -9.399 15.524 42.640 1.00 47.28 85 ASN A CA 1
ATOM 653 C C . ASN A 1 85 ? -10.903 15.881 42.559 1.00 47.28 85 ASN A C 1
ATOM 655 O O . ASN A 1 85 ? -11.371 16.787 43.245 1.00 47.28 85 ASN A O 1
ATOM 659 N N . ALA A 1 86 ? -11.681 15.167 41.735 1.00 46.69 86 ALA A N 1
ATOM 660 C CA . ALA A 1 86 ? -13.128 15.353 41.663 1.00 46.69 86 ALA A CA 1
ATOM 661 C C . ALA A 1 86 ? -13.823 14.635 42.833 1.00 46.69 86 ALA A C 1
ATOM 663 O O . ALA A 1 86 ? -13.715 13.419 42.975 1.00 46.69 86 ALA A O 1
ATOM 664 N N . THR A 1 87 ? -14.590 15.368 43.638 1.00 51.69 87 THR A N 1
ATOM 665 C CA . THR A 1 87 ? -15.311 14.880 44.832 1.00 51.69 87 THR A CA 1
ATOM 666 C C . THR A 1 87 ? -16.565 14.042 44.515 1.00 51.69 87 THR A C 1
ATOM 668 O O . THR A 1 87 ? -17.508 13.995 45.296 1.00 51.69 87 THR A O 1
ATOM 671 N N . CYS A 1 88 ? -16.597 13.360 43.366 1.00 57.25 88 CYS A N 1
ATOM 672 C CA . CYS A 1 88 ? -17.758 12.620 42.858 1.00 57.25 88 CYS A CA 1
ATOM 673 C C . CYS A 1 88 ? -17.872 11.162 43.349 1.00 57.25 88 CYS A C 1
ATOM 675 O O . CYS A 1 88 ? -18.742 10.437 42.871 1.00 57.25 88 CYS A O 1
ATOM 677 N N . GLY A 1 89 ? -17.000 10.714 44.261 1.00 55.09 89 GLY A N 1
ATOM 678 C CA . GLY A 1 89 ? -17.105 9.413 44.942 1.00 55.09 89 GLY A CA 1
ATOM 679 C C . GLY A 1 89 ? -16.965 8.162 44.060 1.00 55.09 89 GLY A C 1
ATOM 680 O O . GLY A 1 89 ? -17.287 7.067 44.508 1.00 55.09 89 GLY A O 1
ATOM 681 N N . CYS A 1 90 ? -16.518 8.302 42.810 1.00 57.84 90 CYS A N 1
ATOM 682 C CA . CYS A 1 90 ? -16.352 7.181 41.882 1.00 57.84 90 CYS A CA 1
ATOM 683 C C . CYS A 1 90 ? -15.081 6.361 42.180 1.00 57.84 90 CYS A C 1
ATOM 685 O O . CYS A 1 90 ? -14.084 6.912 42.645 1.00 57.84 90 CYS A O 1
ATOM 687 N N . SER A 1 91 ? -15.095 5.064 41.840 1.00 56.44 91 SER A N 1
ATOM 688 C CA . SER A 1 91 ? -13.886 4.217 41.849 1.00 56.44 91 SER A CA 1
ATOM 689 C C . SER A 1 91 ? -12.803 4.786 40.913 1.00 56.44 91 SER A C 1
ATOM 691 O O . SER A 1 91 ? -13.175 5.322 39.862 1.00 56.44 91 SER A O 1
ATOM 693 N N . PRO A 1 92 ? -11.494 4.640 41.216 1.00 55.34 92 PRO A N 1
ATOM 694 C CA . PRO A 1 92 ? -10.408 5.099 40.343 1.00 55.34 92 PRO A CA 1
ATOM 695 C C . PRO A 1 92 ? -10.506 4.598 38.893 1.00 55.34 92 PRO A C 1
ATOM 697 O O . PRO A 1 92 ? -10.210 5.344 37.964 1.00 55.34 92 PRO A O 1
ATOM 700 N N . ASP A 1 93 ? -10.993 3.373 38.693 1.00 58.84 93 ASP A N 1
ATOM 701 C CA . ASP A 1 93 ? -11.110 2.712 37.382 1.00 58.84 93 ASP A CA 1
ATOM 702 C C . ASP A 1 93 ? -12.352 3.142 36.568 1.00 58.84 93 ASP A C 1
ATOM 704 O O . ASP A 1 93 ? -12.653 2.580 35.513 1.00 58.84 93 ASP A O 1
ATOM 708 N N . CYS A 1 94 ? -13.127 4.120 37.053 1.00 59.59 94 CYS A N 1
ATOM 709 C CA . CYS A 1 94 ? -14.410 4.497 36.462 1.00 59.59 94 CYS A CA 1
ATOM 710 C C . CYS A 1 94 ? -14.253 5.379 35.207 1.00 59.59 94 CYS A C 1
ATOM 712 O O . CYS A 1 94 ? -14.111 6.601 35.282 1.00 59.59 94 CYS A O 1
ATOM 714 N N . SER A 1 95 ? -14.378 4.772 34.026 1.00 61.09 95 SER A N 1
ATOM 715 C CA . SER A 1 95 ? -14.225 5.421 32.711 1.00 61.09 95 SER A CA 1
ATOM 716 C C . SER A 1 95 ? -15.415 6.284 32.241 1.00 61.09 95 SER A C 1
ATOM 718 O O . SER A 1 95 ? -15.409 6.781 31.117 1.00 61.09 95 SER A O 1
ATOM 720 N N . CYS A 1 96 ? -16.440 6.499 33.075 1.00 59.47 96 CYS A N 1
ATOM 721 C CA . CYS A 1 96 ? -17.752 7.026 32.656 1.00 59.47 96 CYS A CA 1
ATOM 722 C C . CYS A 1 96 ? -17.812 8.505 32.206 1.00 59.47 96 CYS A C 1
ATOM 724 O O . CYS A 1 96 ? -18.861 8.948 31.735 1.00 59.47 96 CYS A O 1
ATOM 726 N N . GLY A 1 97 ? -16.731 9.281 32.347 1.00 58.22 97 GLY A N 1
ATOM 727 C CA . GLY A 1 97 ? -16.654 10.654 31.825 1.00 58.22 97 GLY A CA 1
ATOM 728 C C . GLY A 1 97 ? -17.528 11.686 32.556 1.00 58.22 97 GLY A C 1
ATOM 729 O O . GLY A 1 97 ? -18.222 12.473 31.911 1.00 58.22 97 GLY A O 1
ATOM 730 N N . CYS A 1 98 ? -17.504 11.703 33.894 1.00 58.31 98 CYS A N 1
ATOM 731 C CA . CYS A 1 98 ? -18.222 12.684 34.718 1.00 58.31 98 CYS A CA 1
ATOM 732 C C . CYS A 1 98 ? -17.929 14.143 34.311 1.00 58.31 98 CYS A C 1
ATOM 734 O O . CYS A 1 98 ? -16.790 14.603 34.388 1.00 58.31 98 CYS A O 1
ATOM 736 N N . GLN A 1 99 ? -18.973 14.896 33.947 1.00 52.28 99 GLN A N 1
ATOM 737 C CA . GLN A 1 99 ? -18.870 16.301 33.543 1.00 52.28 99 GLN A CA 1
ATOM 738 C C . GLN A 1 99 ? -20.052 17.138 34.064 1.00 52.28 99 GLN A C 1
ATOM 740 O O . GLN A 1 99 ? -21.211 16.797 33.842 1.00 52.28 99 GLN A O 1
ATOM 745 N N . HIS A 1 100 ? -19.709 18.211 34.790 1.00 45.84 100 HIS A N 1
ATOM 746 C CA . HIS A 1 100 ? -20.546 19.285 35.354 1.00 45.84 100 HIS A CA 1
ATOM 747 C C . HIS A 1 100 ? -22.045 18.993 35.582 1.00 45.84 100 HIS A C 1
ATOM 749 O O . HIS A 1 100 ? -22.877 19.139 34.688 1.00 45.84 100 HIS A O 1
ATOM 755 N N . GLY A 1 101 ? -22.402 18.694 36.837 1.00 51.44 101 GLY A N 1
ATOM 756 C CA . GLY A 1 101 ? -23.778 18.807 37.343 1.00 51.44 101 GLY A CA 1
ATOM 757 C C . GLY A 1 101 ? -24.778 17.748 36.865 1.00 51.44 101 GLY A C 1
ATOM 758 O O . GLY A 1 101 ? -25.959 17.855 37.185 1.00 51.44 101 GLY A O 1
ATOM 759 N N . ARG A 1 102 ? -24.344 16.726 36.118 1.00 51.72 102 ARG A N 1
ATOM 760 C CA . ARG A 1 102 ? -25.195 15.602 35.694 1.00 51.72 102 ARG A CA 1
ATOM 761 C C . ARG A 1 102 ? -24.893 14.338 36.498 1.00 51.72 102 ARG A C 1
ATOM 763 O O . ARG A 1 102 ? -23.738 14.056 36.803 1.00 51.72 102 ARG A O 1
ATOM 770 N N . ALA A 1 103 ? -25.940 13.576 36.815 1.00 53.03 103 ALA A N 1
ATOM 771 C CA . ALA A 1 103 ? -25.829 12.314 37.541 1.00 53.03 103 ALA A CA 1
ATOM 772 C C . ALA A 1 103 ? -25.013 11.269 36.757 1.00 53.03 103 ALA A C 1
ATOM 774 O O . ALA A 1 103 ? -25.103 11.181 35.528 1.00 53.03 103 ALA A O 1
ATOM 775 N N . CYS A 1 104 ? -24.232 10.463 37.480 1.00 57.66 104 CYS A N 1
ATOM 776 C CA . CYS A 1 104 ? -23.438 9.385 36.900 1.00 57.66 104 CYS A CA 1
ATOM 777 C C . CYS A 1 104 ? -24.348 8.262 36.371 1.00 57.66 104 CYS A C 1
ATOM 779 O O . CYS A 1 104 ? -25.220 7.771 37.087 1.00 57.66 104 CYS A O 1
ATOM 781 N N . ARG A 1 105 ? -24.132 7.824 35.123 1.00 56.88 105 ARG A N 1
ATOM 782 C CA . ARG A 1 105 ? -24.955 6.777 34.486 1.00 56.88 105 ARG A CA 1
ATOM 783 C C . ARG A 1 105 ? -24.674 5.358 34.999 1.00 56.88 105 ARG A C 1
ATOM 785 O O . ARG A 1 105 ? -25.430 4.457 34.663 1.00 56.88 105 ARG A O 1
ATOM 792 N N . CYS A 1 106 ? -23.653 5.145 35.832 1.00 55.34 106 CYS A N 1
ATOM 793 C CA . CYS A 1 106 ? -23.318 3.815 36.360 1.00 55.34 106 CYS A CA 1
ATOM 794 C C . CYS A 1 106 ? -24.366 3.232 37.334 1.00 55.34 106 CYS A C 1
ATOM 796 O O . CYS A 1 106 ? -24.297 2.048 37.636 1.00 55.34 106 CYS A O 1
ATOM 798 N N . HIS A 1 107 ? -25.349 4.025 37.780 1.00 48.31 107 HIS A N 1
ATOM 799 C CA . HIS A 1 107 ? -26.538 3.552 38.510 1.00 48.31 107 HIS A CA 1
ATOM 800 C C . HIS A 1 107 ? -27.823 3.536 37.652 1.00 48.31 107 HIS A C 1
ATOM 802 O O . HIS A 1 107 ? -28.924 3.462 38.187 1.00 48.31 107 HIS A O 1
ATOM 808 N N . ALA A 1 108 ? -27.707 3.602 36.320 1.00 46.06 108 ALA A N 1
ATOM 809 C CA . ALA A 1 108 ? -28.835 3.518 35.383 1.00 46.06 108 ALA A CA 1
ATOM 810 C C . ALA A 1 108 ? -28.973 2.126 34.726 1.00 46.06 108 ALA A C 1
ATOM 812 O O . ALA A 1 108 ? -29.365 2.017 33.565 1.00 46.06 108 ALA A O 1
ATOM 813 N N . ALA A 1 109 ? -28.647 1.074 35.479 1.00 38.81 109 ALA A N 1
ATOM 814 C CA . ALA A 1 109 ? -29.032 -0.308 35.213 1.00 38.81 109 ALA A CA 1
ATOM 815 C C . ALA A 1 109 ? -29.616 -0.882 36.514 1.00 38.81 109 ALA A C 1
ATOM 817 O O . ALA A 1 109 ? -29.045 -0.655 37.584 1.00 38.81 109 ALA A O 1
ATOM 818 N N . ALA A 1 110 ? -30.758 -1.558 36.401 1.00 42.06 110 ALA A N 1
ATOM 819 C CA . ALA A 1 110 ? -31.460 -2.254 37.479 1.00 42.06 110 ALA A CA 1
ATOM 820 C C . ALA A 1 110 ?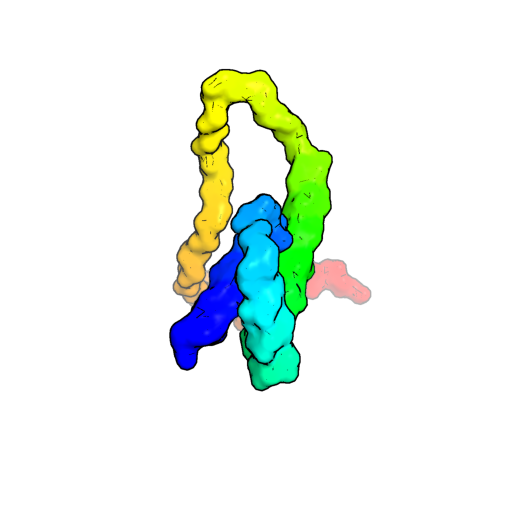 -31.387 -3.769 37.245 1.00 42.06 110 ALA A C 1
ATOM 822 O O . ALA A 1 110 ? -31.301 -4.149 36.054 1.00 42.06 110 ALA A O 1
#

Radius of gyration: 24.67 Å; Cα contacts (8 Å, |Δi|>4): 33; chains: 1; bounding box: 51×41×61 Å

Sequence (110 aa):
MNGCQRCREAVSAGLDGEDEPRDRLIVDNHLDRCAPCREFATAARELDELTRRRAGDAPPVTGDHLRIDVPVCAPRRPHLRPVGNATCGCSPDCSCGCQHGRACRCHAAA

pLDDT: mean 71.96, std 19.81, range [38.81, 98.25]

InterPro domains:
  IPR027383 Putative zinc-finger [PF13490] (4-38)

Secondary structure (DSSP, 8-state):
-HHHHHHHHHHHHHHHT---HHHHHHHHHHHTT-HHHHHHHHHHHHHHHHHHHHHTTSPP--SSS----------------------S---TT--S---TT---GGG---

Solvent-accessible surface area (backbone atoms only — not comparable to full-atom values): 7465 Å² total; per-residue (Å²): 109,70,70,60,51,52,35,51,53,46,53,46,28,58,71,78,71,70,58,54,84,72,45,54,65,51,33,56,68,42,44,80,75,31,66,80,50,40,54,47,61,49,54,52,51,55,51,47,53,60,46,56,60,56,54,72,75,50,81,80,87,90,59,103,66,86,75,78,78,71,80,79,82,64,79,74,73,89,74,83,68,85,87,82,84,76,92,75,82,70,63,94,86,62,82,83,71,91,62,89,98,60,83,74,68,90,74,75,71,135

Foldseek 3Di:
DVLLVLLLVQLVCVLVVNHDPVSVVSNVVCCVPDPVSVVSSVVVVVVSVVVVVVVVVDDDDPDPDPPCPDPPPDPPPPPPDDDDDDPLPDDPPDPQDDDPDDDGCPPVDD

Organism: Pseudonocardia endophytica (NCBI:txid401976)

Mean predicted aligned error: 17.23 Å